Protein AF-A0A842VIG8-F1 (afdb_monomer_lite)

Radius of gyration: 17.58 Å; chains: 1; bounding box: 44×29×46 Å

Secondary structure (DSSP, 8-state):
----HHHHHHHHHHHHHHHHHHHHHHHHHHTHHHH--HHHHHHHHHHHHHTHHHHHHHHHHHHHHHHS----HHHHHIIIIITHHHHHHHHHHHHHHHTT--HHHHHHHHHHHHHHHHHHHHHHHHHHHH-GGGT-EESSSS-EE-

Sequence (146 aa):
MVLTLEENLQGIFSVIFSTITLIIALIIALKYLKFKKIELILVGIAFIGLAAPWIAVAVKFILIVTINSTLSEELFFIINLGIVPFTAFCWIMAMTNLMNVRKKIRFYLYFIWIVFALIFEIIFLFTIFTDTTLIGKFTGTLQVEF

pLDDT: mean 94.9, std 3.98, range [63.91, 98.19]

Foldseek 3Di:
DDDDPVLVVLLVVLLVVLVVLLVVLVVQLVCCVVPVDVLSPLSSLLSNLVSQLSVLLNVQSCCCVPPVDGDDLLRSCCSNPVCNLVSVLSVLVSVCVVVVPDPVVSVVVNVVSVVVSVVVNVVSVVCSVPPSVVVWDDPDSRDTGD

Structure (mmCIF, N/CA/C/O backbone):
data_AF-A0A842VIG8-F1
#
_entry.id   AF-A0A842VIG8-F1
#
loop_
_atom_site.group_PDB
_atom_site.id
_atom_site.type_symbol
_atom_site.label_atom_id
_atom_site.label_alt_id
_atom_site.label_comp_id
_atom_site.label_asym_id
_atom_site.label_entity_id
_atom_site.label_seq_id
_atom_site.pdbx_PDB_ins_code
_atom_site.Cartn_x
_atom_site.Cartn_y
_atom_site.Cartn_z
_atom_site.occupancy
_atom_site.B_iso_or_equiv
_atom_site.auth_seq_id
_atom_site.auth_comp_id
_atom_site.auth_asym_id
_atom_site.auth_atom_id
_atom_site.pdbx_PDB_model_num
ATOM 1 N N . MET A 1 1 ? 17.314 0.545 -21.516 1.00 63.91 1 MET A N 1
ATOM 2 C CA . MET A 1 1 ? 15.995 1.039 -21.975 1.00 63.91 1 MET A CA 1
ATOM 3 C C . MET A 1 1 ? 16.037 2.561 -21.916 1.00 63.91 1 MET A C 1
ATOM 5 O O . MET A 1 1 ? 16.618 3.069 -20.966 1.00 63.91 1 MET A O 1
ATOM 9 N N . VAL A 1 2 ? 15.553 3.288 -22.927 1.00 81.00 2 VAL A N 1
ATOM 10 C CA . VAL A 1 2 ? 15.599 4.764 -22.914 1.00 81.00 2 VAL A CA 1
ATOM 11 C C . VAL A 1 2 ? 14.239 5.275 -22.452 1.00 81.00 2 VAL A C 1
ATOM 13 O O . VAL A 1 2 ? 13.254 5.047 -23.143 1.00 81.00 2 VAL A O 1
ATOM 16 N N . LEU A 1 3 ? 14.197 5.914 -21.280 1.00 87.62 3 LEU A N 1
ATOM 17 C CA . LEU A 1 3 ? 12.982 6.516 -20.727 1.00 87.62 3 LEU A CA 1
ATOM 18 C C . LEU A 1 3 ? 12.696 7.860 -21.398 1.00 87.62 3 LEU A C 1
ATOM 20 O O . LEU A 1 3 ? 13.619 8.647 -21.641 1.00 87.62 3 LEU A O 1
ATOM 24 N N . THR A 1 4 ? 11.422 8.147 -21.653 1.00 93.25 4 THR A N 1
ATOM 25 C CA . THR A 1 4 ? 10.997 9.472 -22.120 1.00 93.25 4 THR A CA 1
ATOM 26 C C . THR A 1 4 ? 11.136 10.516 -21.004 1.00 93.25 4 THR A C 1
ATOM 28 O O . THR A 1 4 ? 11.314 10.192 -19.825 1.00 93.25 4 THR A O 1
ATOM 31 N N . LEU A 1 5 ? 11.069 11.806 -21.353 1.00 93.19 5 LEU A N 1
ATOM 32 C CA . LEU A 1 5 ? 11.065 12.880 -20.351 1.00 93.19 5 LEU A CA 1
ATOM 33 C C . LEU A 1 5 ? 9.886 12.733 -19.375 1.00 93.19 5 LEU A C 1
ATOM 35 O O . LEU A 1 5 ? 10.056 12.923 -18.172 1.00 93.19 5 LEU A O 1
ATOM 39 N N . GLU A 1 6 ? 8.717 12.359 -19.892 1.00 93.38 6 GLU A N 1
ATOM 40 C CA . GLU A 1 6 ? 7.497 12.152 -19.110 1.00 93.38 6 GLU A CA 1
ATOM 41 C C . GLU A 1 6 ? 7.660 10.997 -18.117 1.00 93.38 6 GLU A C 1
ATOM 43 O O . GLU A 1 6 ? 7.383 11.166 -16.931 1.00 93.38 6 GLU A O 1
ATOM 48 N N . GLU A 1 7 ? 8.204 9.862 -18.563 1.00 93.50 7 GLU A N 1
ATOM 49 C CA . GLU A 1 7 ? 8.464 8.704 -17.702 1.00 93.50 7 GLU A CA 1
ATOM 50 C C . GLU A 1 7 ? 9.512 9.015 -16.626 1.00 93.50 7 GLU A C 1
ATOM 52 O O . GLU A 1 7 ? 9.357 8.619 -15.471 1.00 93.50 7 GLU A O 1
ATOM 57 N N . ASN A 1 8 ? 10.560 9.771 -16.967 1.00 94.62 8 ASN A N 1
ATOM 58 C CA . ASN A 1 8 ? 11.552 10.209 -15.985 1.00 94.62 8 ASN A CA 1
ATOM 59 C C . ASN A 1 8 ? 10.922 11.091 -14.900 1.00 94.62 8 ASN A C 1
ATOM 61 O O . ASN A 1 8 ? 11.175 10.883 -13.713 1.00 94.62 8 ASN A O 1
ATOM 65 N N . LEU A 1 9 ? 10.075 12.050 -15.285 1.00 95.94 9 LEU A N 1
ATOM 66 C CA . LEU A 1 9 ? 9.371 12.902 -14.326 1.00 95.94 9 LEU A CA 1
ATOM 67 C C . LEU A 1 9 ? 8.399 12.082 -13.472 1.00 95.94 9 LEU A C 1
ATOM 69 O O . LEU A 1 9 ? 8.416 12.206 -12.247 1.00 95.94 9 LEU A O 1
ATOM 73 N N . GLN A 1 10 ? 7.604 11.205 -14.090 1.00 95.62 10 GLN A N 1
ATOM 74 C CA . GLN A 1 10 ? 6.676 10.318 -13.388 1.00 95.62 10 GLN A CA 1
ATOM 75 C C . GLN A 1 10 ? 7.409 9.447 -12.361 1.00 95.62 10 GLN A C 1
ATOM 77 O O . GLN A 1 10 ? 6.966 9.342 -11.215 1.00 95.62 10 GLN A O 1
ATOM 82 N N . GLY A 1 11 ? 8.541 8.856 -12.745 1.00 96.06 11 GLY A N 1
ATOM 83 C CA . GLY A 1 11 ? 9.378 8.046 -11.868 1.00 96.06 11 GLY A CA 1
ATOM 84 C C . GLY A 1 11 ? 9.913 8.837 -10.676 1.00 96.06 11 GLY A C 1
ATOM 85 O O . GLY A 1 11 ? 9.708 8.436 -9.530 1.00 96.06 11 GLY A O 1
ATOM 86 N N . ILE A 1 12 ? 10.524 10.000 -10.925 1.00 97.31 12 ILE A N 1
ATOM 87 C CA . ILE A 1 12 ? 11.078 10.870 -9.875 1.00 97.31 12 ILE A CA 1
ATOM 88 C C . ILE A 1 12 ? 9.986 11.321 -8.898 1.00 97.31 12 ILE A C 1
ATOM 90 O O . ILE A 1 12 ? 10.149 11.181 -7.683 1.00 97.31 12 ILE A O 1
ATOM 94 N N . PHE A 1 13 ? 8.854 11.824 -9.401 1.00 97.62 13 PHE A N 1
ATOM 95 C CA . PHE A 1 13 ? 7.750 12.255 -8.544 1.00 97.62 13 PHE A CA 1
ATOM 96 C C . PHE A 1 13 ? 7.143 11.094 -7.758 1.00 97.62 13 PHE A C 1
ATOM 98 O O . PHE A 1 13 ? 6.818 11.272 -6.585 1.00 97.62 13 PHE A O 1
ATOM 105 N N . SER A 1 14 ? 7.052 9.902 -8.355 1.00 97.38 14 SER A N 1
ATOM 106 C CA . SER A 1 14 ? 6.564 8.708 -7.659 1.00 97.38 14 SER A CA 1
ATOM 107 C C . SER A 1 14 ? 7.486 8.314 -6.509 1.00 97.38 14 SER A C 1
ATOM 109 O O . SER A 1 14 ? 6.990 8.051 -5.419 1.00 97.38 14 SER A O 1
ATOM 111 N N . VAL A 1 15 ? 8.810 8.353 -6.704 1.00 98.00 15 VAL A N 1
ATOM 112 C CA . VAL A 1 15 ? 9.796 8.074 -5.642 1.00 98.00 15 VAL A CA 1
ATOM 113 C C . VAL A 1 15 ? 9.707 9.097 -4.510 1.00 98.00 15 VAL A C 1
ATOM 115 O O . VAL A 1 15 ? 9.718 8.726 -3.333 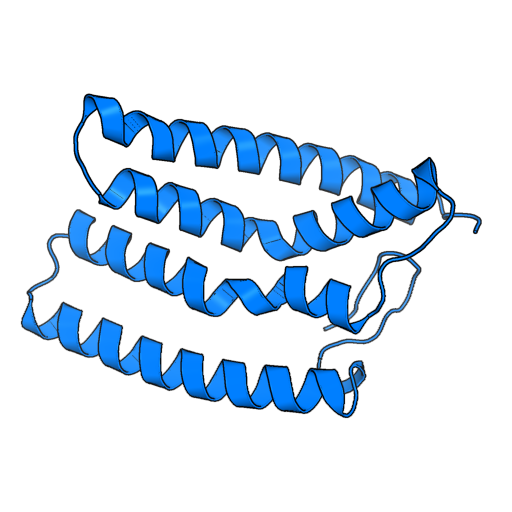1.00 98.00 15 VAL A O 1
ATOM 118 N N . ILE A 1 16 ? 9.605 10.388 -4.838 1.00 98.19 16 ILE A N 1
ATOM 119 C CA . ILE A 1 16 ? 9.472 11.456 -3.837 1.00 98.19 16 ILE A CA 1
ATOM 120 C C . ILE A 1 16 ? 8.182 11.261 -3.035 1.00 98.19 16 ILE A C 1
ATOM 122 O O . ILE A 1 16 ? 8.212 11.229 -1.803 1.00 98.19 16 ILE A O 1
ATOM 126 N N . PHE A 1 17 ? 7.056 11.080 -3.727 1.00 97.56 17 PHE A N 1
ATOM 127 C CA . PHE A 1 17 ? 5.753 10.887 -3.104 1.00 97.56 17 PHE A CA 1
ATOM 128 C C . PHE A 1 17 ? 5.709 9.627 -2.233 1.00 97.56 17 PHE A C 1
ATOM 130 O O . PHE A 1 17 ? 5.275 9.700 -1.081 1.00 97.56 17 PHE A O 1
ATOM 137 N N . SER A 1 18 ? 6.189 8.486 -2.737 1.00 97.00 18 SER A N 1
ATOM 138 C CA . SER A 1 18 ? 6.194 7.228 -1.988 1.00 97.00 18 SER A CA 1
ATOM 139 C C . SER A 1 18 ? 7.065 7.333 -0.739 1.00 97.00 18 SER A C 1
ATOM 141 O O . SER A 1 18 ? 6.661 6.887 0.332 1.00 97.00 18 SER A O 1
ATOM 143 N N . THR A 1 19 ? 8.224 7.990 -0.837 1.00 97.56 19 THR A N 1
ATOM 144 C CA . THR A 1 19 ? 9.143 8.188 0.293 1.00 97.56 19 THR A CA 1
ATOM 145 C C . THR A 1 19 ? 8.517 9.062 1.376 1.00 97.56 19 THR A C 1
ATOM 147 O O . THR A 1 19 ? 8.486 8.670 2.543 1.00 97.56 19 THR A O 1
ATOM 150 N N . ILE A 1 20 ? 7.964 10.221 1.003 1.00 97.94 20 ILE A N 1
ATOM 151 C CA . ILE A 1 20 ? 7.271 11.112 1.944 1.00 97.94 20 ILE A CA 1
ATOM 152 C C . ILE A 1 20 ? 6.101 10.376 2.600 1.00 97.94 20 ILE A C 1
ATOM 154 O O . ILE A 1 20 ? 5.932 10.441 3.818 1.00 97.94 20 ILE A O 1
ATOM 158 N N . THR A 1 21 ? 5.321 9.635 1.815 1.00 96.94 21 THR A N 1
ATOM 159 C CA . THR A 1 21 ? 4.150 8.920 2.324 1.00 96.94 21 THR A CA 1
ATOM 160 C C . THR A 1 21 ? 4.534 7.813 3.300 1.00 96.94 21 THR A C 1
ATOM 162 O O . THR A 1 21 ? 3.918 7.706 4.360 1.00 96.94 21 THR A O 1
ATOM 165 N N . LEU A 1 22 ? 5.596 7.051 3.018 1.00 96.81 22 LEU A N 1
ATOM 166 C CA . LEU A 1 22 ? 6.132 6.049 3.943 1.00 96.81 22 LEU A CA 1
ATOM 167 C C . LEU A 1 22 ? 6.622 6.689 5.248 1.00 96.81 22 LEU A C 1
ATOM 169 O O . LEU A 1 22 ? 6.309 6.187 6.326 1.00 96.81 22 LEU A O 1
ATOM 173 N N . ILE A 1 23 ? 7.329 7.822 5.175 1.00 98.12 23 ILE A N 1
ATOM 174 C CA . ILE A 1 23 ? 7.774 8.559 6.367 1.00 98.12 23 ILE A CA 1
ATOM 175 C C . ILE A 1 23 ? 6.567 9.006 7.201 1.00 98.12 23 ILE A C 1
ATOM 177 O O . ILE A 1 23 ? 6.536 8.774 8.409 1.00 98.12 23 ILE A O 1
ATOM 181 N N . ILE A 1 24 ? 5.547 9.601 6.576 1.00 98.12 24 ILE A N 1
ATOM 182 C CA . ILE A 1 24 ? 4.323 10.036 7.265 1.00 98.12 24 ILE A CA 1
ATOM 183 C C . ILE A 1 24 ? 3.605 8.840 7.901 1.00 98.12 24 ILE A C 1
ATOM 185 O O . ILE A 1 24 ? 3.252 8.897 9.080 1.00 98.12 24 ILE A O 1
ATOM 189 N N . ALA A 1 25 ? 3.425 7.750 7.156 1.00 97.31 25 ALA A N 1
ATOM 190 C CA . ALA A 1 25 ? 2.785 6.532 7.639 1.00 97.31 25 ALA A CA 1
ATOM 191 C C . ALA A 1 25 ? 3.506 5.954 8.866 1.00 97.31 25 ALA A C 1
ATOM 193 O O . ALA A 1 25 ? 2.866 5.634 9.872 1.00 97.31 25 ALA A O 1
ATOM 194 N N . LEU A 1 26 ? 4.842 5.895 8.821 1.00 97.56 26 LEU A N 1
ATOM 195 C CA . LEU A 1 26 ? 5.675 5.458 9.939 1.00 97.56 26 LEU A CA 1
ATOM 196 C C . LEU A 1 26 ? 5.562 6.406 11.135 1.00 97.56 26 LEU A C 1
ATOM 198 O O . LEU A 1 26 ? 5.394 5.939 12.258 1.00 97.56 26 LEU A O 1
ATOM 202 N N . ILE A 1 27 ? 5.589 7.725 10.926 1.00 98.19 27 ILE A N 1
ATOM 203 C CA . ILE A 1 27 ? 5.402 8.709 12.005 1.00 98.19 27 ILE A CA 1
ATOM 204 C C . ILE A 1 27 ? 4.045 8.506 12.690 1.00 98.19 27 ILE A C 1
ATOM 206 O O . ILE A 1 27 ? 3.969 8.534 13.921 1.00 98.19 27 ILE A O 1
ATOM 210 N N . ILE A 1 28 ? 2.972 8.293 11.923 1.00 96.88 28 ILE A N 1
ATOM 211 C CA . ILE A 1 28 ? 1.637 8.029 12.474 1.00 96.88 28 ILE A CA 1
ATOM 212 C C . ILE A 1 28 ? 1.652 6.723 13.276 1.00 96.88 28 ILE A C 1
ATOM 214 O O . ILE A 1 28 ? 1.233 6.729 14.434 1.00 96.88 28 ILE A O 1
ATOM 218 N N . ALA A 1 29 ? 2.195 5.639 12.718 1.00 97.00 29 ALA A N 1
ATOM 219 C CA . ALA A 1 29 ? 2.275 4.351 13.401 1.00 97.00 29 ALA A CA 1
ATOM 220 C C . ALA A 1 29 ? 3.100 4.433 14.699 1.00 97.00 29 ALA A C 1
ATOM 222 O O . ALA A 1 29 ? 2.664 3.944 15.739 1.00 97.00 29 ALA A O 1
ATOM 223 N N . LEU A 1 30 ? 4.243 5.127 14.693 1.00 97.25 30 LEU A N 1
ATOM 224 C CA . LEU A 1 30 ? 5.119 5.292 15.860 1.00 97.25 30 LEU A CA 1
ATOM 225 C C . LEU A 1 30 ? 4.465 6.084 16.998 1.00 97.25 30 LEU A C 1
ATOM 227 O O . LEU A 1 30 ? 4.780 5.850 18.169 1.00 97.25 30 LEU A O 1
ATOM 231 N N . LYS A 1 31 ? 3.492 6.961 16.708 1.00 96.81 31 LYS A N 1
ATOM 232 C CA . LYS A 1 31 ? 2.703 7.636 17.756 1.00 96.81 31 LYS A CA 1
ATOM 233 C C . LYS A 1 31 ? 1.930 6.644 18.638 1.00 96.81 31 LYS A C 1
ATOM 235 O O . LYS A 1 31 ? 1.602 6.994 19.774 1.00 96.81 31 LYS A O 1
ATOM 240 N N . TYR A 1 32 ? 1.707 5.403 18.195 1.00 96.00 32 TYR A N 1
ATOM 241 C CA . TYR A 1 32 ? 1.186 4.330 19.047 1.00 96.00 32 TYR A CA 1
ATOM 242 C C . TYR A 1 32 ? 2.018 4.120 20.312 1.00 96.00 32 TYR A C 1
ATOM 244 O O . TYR A 1 32 ? 1.453 3.906 21.381 1.00 96.00 32 TYR A O 1
ATOM 252 N N . LEU A 1 33 ? 3.347 4.233 20.236 1.00 94.62 33 LEU A N 1
ATOM 253 C CA . LEU A 1 33 ? 4.212 4.016 21.397 1.00 94.62 33 LEU A CA 1
ATOM 254 C C . LEU A 1 33 ? 3.900 5.000 22.532 1.00 94.62 33 LEU A C 1
ATOM 256 O O . LEU A 1 33 ? 3.962 4.614 23.699 1.00 94.62 33 LEU A O 1
ATOM 260 N N . LYS A 1 34 ? 3.491 6.225 22.176 1.00 96.25 34 LYS A N 1
ATOM 261 C CA . LYS A 1 34 ? 3.107 7.290 23.107 1.00 96.25 34 LYS A CA 1
ATOM 262 C C . LYS A 1 34 ? 1.649 7.195 23.559 1.00 96.25 34 LYS A C 1
ATOM 264 O O . LYS A 1 34 ? 1.378 7.309 24.746 1.00 96.25 34 LYS A O 1
ATOM 269 N N . PHE A 1 35 ? 0.709 7.021 22.628 1.00 96.06 35 PHE A N 1
ATOM 270 C CA . PHE A 1 35 ? -0.729 7.120 22.927 1.00 96.06 35 PHE A CA 1
ATOM 271 C C . PHE A 1 35 ? -1.419 5.775 23.175 1.00 96.06 35 PHE A C 1
ATOM 273 O O . PHE A 1 35 ? -2.559 5.767 23.628 1.00 96.06 35 PHE A O 1
ATOM 280 N N . LYS A 1 36 ? -0.765 4.652 22.849 1.00 95.00 36 LYS A N 1
ATOM 281 C CA . LYS A 1 36 ? -1.288 3.276 22.964 1.00 95.00 36 LYS A CA 1
ATOM 282 C C . LYS A 1 36 ? -2.642 3.054 22.268 1.00 95.00 36 LYS A C 1
ATOM 284 O O . LYS A 1 36 ? -3.405 2.172 22.644 1.00 95.00 36 LYS A O 1
ATOM 289 N N . LYS A 1 37 ? -2.928 3.846 21.229 1.00 95.81 37 LYS A N 1
ATOM 290 C CA . LYS A 1 37 ? -4.140 3.768 20.400 1.00 95.81 37 LYS A CA 1
ATOM 291 C C . LYS A 1 37 ? -3.871 2.974 19.131 1.00 95.81 37 LYS A C 1
ATOM 293 O O . LYS A 1 37 ? -3.138 3.457 18.265 1.00 95.81 37 LYS A O 1
ATOM 298 N N . ILE A 1 38 ? -4.436 1.771 19.027 1.00 96.06 38 ILE A N 1
ATOM 299 C CA . ILE A 1 38 ? -4.223 0.856 17.892 1.00 96.06 38 ILE A CA 1
ATOM 300 C C . ILE A 1 38 ? -4.618 1.489 16.550 1.00 96.06 38 ILE A C 1
ATOM 302 O O . ILE A 1 38 ? -4.021 1.186 15.521 1.00 96.06 38 ILE A O 1
ATOM 306 N N . GLU A 1 39 ? -5.553 2.441 16.574 1.00 97.31 39 GLU A N 1
ATOM 307 C CA . GLU A 1 39 ? -5.998 3.215 15.415 1.00 97.31 39 GLU A CA 1
ATOM 308 C C . GLU A 1 39 ? -4.829 3.908 14.712 1.00 97.31 39 GLU A C 1
ATOM 310 O O . GLU A 1 39 ? -4.840 4.024 13.496 1.00 97.31 39 GLU A O 1
ATOM 315 N N . LEU A 1 40 ? -3.792 4.321 15.445 1.00 97.31 40 LEU A N 1
ATOM 316 C CA . LEU A 1 40 ? -2.615 4.969 14.863 1.00 97.31 40 LEU A CA 1
ATOM 317 C C . LEU A 1 40 ? -1.796 4.004 13.995 1.00 97.31 40 LEU A C 1
ATOM 319 O O . LEU A 1 40 ? -1.345 4.383 12.919 1.00 97.31 40 LEU A O 1
ATOM 323 N N . ILE A 1 41 ? -1.649 2.745 14.415 1.00 97.56 41 ILE A N 1
ATOM 324 C CA . ILE A 1 41 ? -0.994 1.719 13.588 1.00 97.56 41 ILE A CA 1
ATOM 325 C C . ILE A 1 41 ? -1.852 1.434 12.355 1.00 97.56 41 ILE A C 1
ATOM 327 O O . ILE A 1 41 ? -1.336 1.412 11.242 1.00 97.56 41 ILE A O 1
ATOM 331 N N . LEU A 1 42 ? -3.162 1.264 12.550 1.00 97.88 42 LEU A N 1
ATOM 332 C CA . LEU A 1 42 ? -4.099 0.958 11.471 1.00 97.88 42 LEU A CA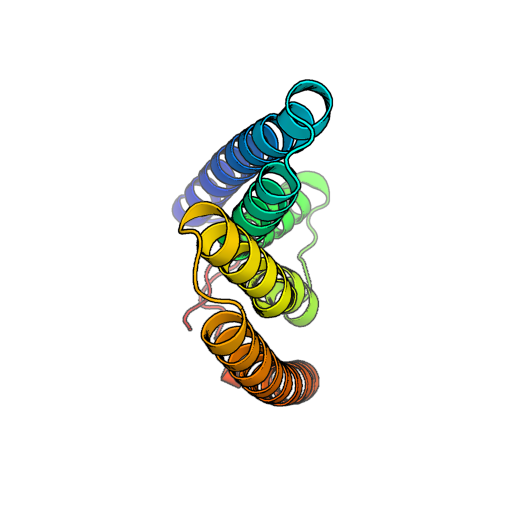 1
ATOM 333 C C . LEU A 1 42 ? -4.142 2.066 10.408 1.00 97.88 42 LEU A C 1
ATOM 335 O O . LEU A 1 42 ? -4.102 1.761 9.219 1.00 97.88 42 LEU A O 1
ATOM 339 N N . VAL A 1 43 ? -4.159 3.339 10.821 1.00 97.81 43 VAL A N 1
ATOM 340 C CA . VAL A 1 43 ? -4.072 4.488 9.905 1.00 97.81 43 VAL A CA 1
ATOM 341 C C . VAL A 1 43 ? -2.731 4.500 9.182 1.00 97.81 43 VAL A C 1
ATOM 343 O O . VAL A 1 43 ? -2.719 4.696 7.974 1.00 97.81 43 VAL A O 1
ATOM 346 N N . GLY A 1 44 ? -1.617 4.260 9.883 1.00 97.25 44 GLY A N 1
ATOM 347 C CA . GLY A 1 44 ? -0.296 4.182 9.258 1.00 97.25 44 GLY A CA 1
ATOM 348 C C . GLY A 1 44 ? -0.241 3.121 8.155 1.00 97.25 44 GLY A C 1
ATOM 349 O O . GLY A 1 44 ? 0.117 3.437 7.027 1.00 97.25 44 GLY A O 1
ATOM 350 N N . ILE A 1 45 ? -0.677 1.890 8.446 1.00 97.38 45 ILE A N 1
ATOM 351 C CA . ILE A 1 45 ? -0.725 0.786 7.469 1.00 97.38 45 ILE A CA 1
ATOM 352 C C . ILE A 1 45 ? -1.630 1.138 6.283 1.00 97.38 45 ILE A C 1
ATOM 354 O O . ILE A 1 45 ? -1.230 0.976 5.132 1.00 97.38 45 ILE A O 1
ATOM 358 N N . ALA A 1 46 ? -2.827 1.663 6.548 1.00 97.25 46 ALA A N 1
ATOM 359 C CA . ALA A 1 46 ? -3.744 2.086 5.498 1.00 97.25 46 ALA A CA 1
ATOM 360 C C . ALA A 1 46 ? -3.136 3.162 4.583 1.00 97.25 46 ALA A C 1
ATOM 362 O O . ALA A 1 46 ? -3.317 3.116 3.370 1.00 97.25 46 ALA A O 1
ATOM 363 N N . PHE A 1 47 ? -2.369 4.096 5.150 1.00 95.81 47 PHE A N 1
ATOM 364 C CA . PHE A 1 47 ? -1.708 5.160 4.397 1.00 95.81 47 PHE A CA 1
ATOM 365 C C . PHE A 1 47 ? -0.618 4.627 3.454 1.00 95.81 47 PHE A C 1
ATOM 367 O O . PHE A 1 47 ? -0.447 5.160 2.362 1.00 95.81 47 PHE A O 1
ATOM 374 N N . ILE A 1 48 ? 0.070 3.540 3.829 1.00 95.81 48 ILE A N 1
ATOM 375 C CA . ILE A 1 48 ? 0.999 2.831 2.930 1.00 95.81 48 ILE A CA 1
ATOM 376 C C . ILE A 1 48 ? 0.233 2.227 1.751 1.00 95.81 48 ILE A C 1
ATOM 378 O O . ILE A 1 48 ? 0.646 2.385 0.607 1.00 95.81 48 ILE A O 1
ATOM 382 N N . GLY A 1 49 ? -0.901 1.576 2.021 1.00 95.12 49 GLY A N 1
ATOM 383 C CA . GLY A 1 49 ? -1.749 0.994 0.980 1.00 95.12 49 GLY A CA 1
ATOM 384 C C . GLY A 1 49 ? -2.310 2.011 -0.003 1.00 95.12 49 GLY A C 1
ATOM 385 O O . GLY A 1 49 ? -2.326 1.760 -1.200 1.00 95.12 49 GLY A O 1
ATOM 386 N N . LEU A 1 50 ? -2.695 3.196 0.476 1.00 93.56 50 LEU A N 1
ATOM 387 C CA . LEU A 1 50 ? -3.127 4.293 -0.395 1.00 93.56 50 LEU A CA 1
ATOM 388 C C . LEU A 1 50 ? -2.020 4.755 -1.351 1.00 93.56 50 LEU A C 1
ATOM 390 O O . LEU A 1 50 ? -2.322 5.229 -2.440 1.00 93.56 50 LEU A O 1
ATOM 394 N N . ALA A 1 51 ? -0.751 4.601 -0.971 1.00 96.06 51 ALA A N 1
ATOM 395 C CA . ALA A 1 51 ? 0.388 4.936 -1.817 1.00 96.06 51 ALA A CA 1
ATOM 396 C C . ALA A 1 51 ? 0.830 3.796 -2.749 1.00 96.06 51 ALA A C 1
ATOM 398 O O . ALA A 1 51 ? 1.746 4.005 -3.545 1.00 96.06 51 ALA A O 1
ATOM 399 N N . ALA A 1 52 ? 0.204 2.617 -2.676 1.00 95.25 52 ALA A N 1
ATOM 400 C CA . ALA A 1 52 ? 0.598 1.422 -3.421 1.00 95.25 52 ALA A CA 1
ATOM 401 C C . ALA A 1 52 ? 0.793 1.647 -4.939 1.00 95.25 52 ALA A C 1
ATOM 403 O O . ALA A 1 52 ? 1.831 1.215 -5.452 1.00 95.25 52 ALA A O 1
ATOM 404 N N . PRO A 1 53 ? -0.073 2.401 -5.656 1.00 94.31 53 PRO A N 1
ATOM 405 C CA . PRO A 1 53 ? 0.134 2.667 -7.082 1.00 94.31 53 PRO A CA 1
ATOM 406 C C . PRO A 1 53 ? 1.446 3.407 -7.376 1.00 94.31 53 PRO A C 1
ATOM 408 O O . PRO A 1 53 ? 2.196 3.037 -8.279 1.00 94.31 53 PRO A O 1
ATOM 411 N N . TRP A 1 54 ? 1.774 4.420 -6.570 1.00 96.00 54 TRP A N 1
ATOM 412 C CA . TRP A 1 54 ? 3.021 5.175 -6.708 1.00 96.00 54 TRP A CA 1
ATOM 413 C C . TRP A 1 54 ? 4.233 4.386 -6.225 1.00 96.00 54 TRP A C 1
ATOM 415 O O . TRP A 1 54 ? 5.311 4.539 -6.789 1.00 96.00 54 TRP A O 1
ATOM 425 N N . ILE A 1 55 ? 4.071 3.521 -5.220 1.00 96.50 55 ILE A N 1
ATOM 426 C CA . ILE A 1 55 ? 5.130 2.606 -4.782 1.00 96.50 55 ILE A CA 1
ATOM 427 C C . ILE A 1 55 ? 5.492 1.644 -5.921 1.00 96.50 55 ILE A C 1
ATOM 429 O O . ILE A 1 55 ? 6.676 1.471 -6.199 1.00 96.50 55 ILE A O 1
ATOM 433 N N . ALA A 1 56 ? 4.511 1.073 -6.629 1.00 96.19 56 ALA A N 1
ATOM 434 C CA . ALA A 1 56 ? 4.765 0.184 -7.764 1.00 96.19 56 ALA A CA 1
ATOM 435 C C . ALA A 1 56 ? 5.557 0.888 -8.882 1.00 96.19 56 ALA A C 1
ATOM 437 O O . ALA A 1 56 ? 6.561 0.359 -9.368 1.00 96.19 56 ALA A O 1
ATOM 438 N N . VAL A 1 57 ? 5.159 2.115 -9.239 1.00 96.38 57 VAL A N 1
ATOM 439 C CA . VAL A 1 57 ? 5.866 2.941 -10.235 1.00 96.38 57 VAL A CA 1
ATOM 440 C C . VAL A 1 57 ? 7.271 3.316 -9.758 1.00 96.38 57 VAL A C 1
ATOM 442 O O . VAL A 1 57 ? 8.227 3.186 -10.520 1.00 96.38 57 VAL A O 1
ATOM 445 N N . ALA A 1 58 ? 7.422 3.728 -8.497 1.00 96.88 58 ALA A N 1
ATOM 446 C CA . ALA A 1 58 ? 8.710 4.079 -7.905 1.00 96.88 58 ALA A CA 1
ATOM 447 C C . ALA A 1 58 ? 9.686 2.894 -7.918 1.00 96.88 58 ALA A C 1
ATOM 449 O O . ALA A 1 58 ? 10.832 3.048 -8.336 1.00 96.88 58 ALA A O 1
ATOM 450 N N . VAL A 1 59 ? 9.231 1.701 -7.520 1.00 96.50 59 VAL A N 1
ATOM 451 C CA . VAL A 1 59 ? 10.043 0.475 -7.546 1.00 96.50 59 VAL A CA 1
ATOM 452 C C . VAL A 1 59 ? 10.465 0.143 -8.976 1.00 96.50 59 VAL A C 1
ATOM 454 O O . VAL A 1 59 ? 11.650 -0.080 -9.220 1.00 96.50 59 VAL A O 1
ATOM 457 N N . LYS A 1 60 ? 9.529 0.169 -9.935 1.00 95.50 60 LYS A N 1
ATOM 458 C CA . LYS A 1 60 ? 9.832 -0.098 -11.349 1.00 95.50 60 LYS A CA 1
ATOM 459 C C . LYS A 1 60 ? 10.866 0.894 -11.896 1.00 95.50 60 LYS A C 1
ATOM 461 O O . LYS A 1 60 ? 11.846 0.474 -12.505 1.00 95.50 60 LYS A O 1
ATOM 466 N N . PHE A 1 61 ? 10.705 2.187 -11.614 1.00 96.44 61 PHE A N 1
ATOM 467 C CA . PHE A 1 61 ? 11.649 3.233 -12.014 1.00 96.44 61 PHE A CA 1
ATOM 468 C C . PHE A 1 61 ? 13.044 3.041 -11.401 1.00 96.44 61 PHE A C 1
ATOM 470 O O . PHE A 1 61 ? 14.042 3.101 -12.118 1.00 96.44 61 PHE A O 1
ATOM 477 N N . ILE A 1 62 ? 13.128 2.754 -10.096 1.00 96.25 62 ILE A N 1
ATOM 478 C CA . ILE A 1 62 ? 14.405 2.517 -9.407 1.00 96.25 62 ILE A CA 1
ATOM 479 C C . ILE A 1 62 ? 15.148 1.338 -10.040 1.00 96.25 62 ILE A C 1
ATOM 481 O O . ILE A 1 62 ? 16.345 1.451 -10.297 1.00 96.25 62 ILE A O 1
ATOM 485 N N . LEU A 1 63 ? 14.465 0.228 -10.336 1.00 95.81 63 LEU A N 1
ATOM 486 C CA . LEU A 1 63 ? 15.087 -0.933 -10.985 1.00 95.81 63 LEU A CA 1
ATOM 487 C C . LEU A 1 63 ? 15.638 -0.588 -12.376 1.00 95.81 63 LEU A C 1
ATOM 489 O O . LEU A 1 63 ? 16.759 -0.983 -12.710 1.00 95.81 63 LEU A O 1
ATOM 493 N N . ILE A 1 64 ? 14.896 0.199 -13.158 1.00 94.81 64 ILE A N 1
ATOM 494 C CA . ILE A 1 64 ? 15.324 0.610 -14.501 1.00 94.81 64 ILE A CA 1
ATOM 495 C C . ILE A 1 64 ? 16.584 1.473 -14.419 1.00 94.81 64 ILE A C 1
ATOM 497 O O . ILE A 1 64 ? 17.539 1.237 -15.154 1.00 94.81 64 ILE A O 1
ATOM 501 N N . VAL A 1 65 ? 16.620 2.445 -13.507 1.00 95.12 65 VAL A N 1
ATOM 502 C CA . VAL A 1 65 ? 17.745 3.387 -13.401 1.00 95.12 65 VAL A CA 1
ATOM 503 C C . VAL A 1 65 ? 18.984 2.751 -12.763 1.00 95.12 65 VAL A C 1
ATOM 505 O O . VAL A 1 65 ? 20.103 3.100 -13.130 1.00 95.12 65 VAL A O 1
ATOM 508 N N . THR A 1 66 ? 18.817 1.821 -11.819 1.00 95.56 66 THR A N 1
ATOM 509 C CA . THR A 1 66 ? 19.947 1.264 -11.049 1.00 95.56 66 THR A CA 1
ATOM 510 C C . THR A 1 66 ? 20.575 0.034 -11.687 1.00 95.56 66 THR A C 1
ATOM 512 O O . THR A 1 66 ? 21.796 -0.106 -11.661 1.00 95.56 66 THR A O 1
ATOM 515 N N . ILE A 1 67 ? 19.761 -0.860 -12.251 1.00 95.19 67 ILE A N 1
ATOM 516 C CA . ILE A 1 67 ? 20.222 -2.155 -12.768 1.00 95.19 67 ILE A CA 1
ATOM 517 C C . ILE A 1 67 ? 19.733 -2.440 -14.193 1.00 95.19 67 ILE A C 1
ATOM 519 O O . ILE A 1 67 ? 19.926 -3.548 -14.687 1.00 95.19 67 ILE A O 1
ATOM 523 N N . ASN A 1 68 ? 19.115 -1.456 -14.865 1.00 91.81 68 ASN A N 1
ATOM 524 C CA . ASN A 1 68 ? 18.579 -1.579 -16.228 1.00 91.81 68 ASN A CA 1
ATOM 525 C C . ASN A 1 68 ? 17.657 -2.804 -16.392 1.00 91.81 68 ASN A C 1
ATOM 527 O O . ASN A 1 68 ? 17.643 -3.457 -17.436 1.00 91.81 68 ASN A O 1
ATOM 531 N N . SER A 1 69 ? 16.894 -3.104 -15.337 1.00 92.00 69 SER A N 1
ATOM 532 C CA . SER A 1 69 ? 15.904 -4.180 -15.281 1.00 92.00 69 SER A CA 1
ATOM 533 C C . SER A 1 69 ? 14.516 -3.600 -15.025 1.00 92.00 69 SER A C 1
ATOM 535 O O . SER A 1 69 ? 14.385 -2.493 -14.511 1.00 92.00 69 SER A O 1
ATOM 537 N N . THR A 1 70 ? 13.472 -4.349 -15.368 1.00 90.31 70 THR A N 1
ATOM 538 C CA . THR A 1 70 ? 12.083 -3.965 -15.108 1.00 90.31 70 THR A CA 1
ATOM 539 C C . THR A 1 70 ? 11.425 -4.959 -14.166 1.00 90.31 70 THR A C 1
ATOM 541 O O . THR A 1 70 ? 11.787 -6.133 -14.110 1.00 90.31 70 THR A O 1
ATOM 544 N N . LEU A 1 71 ? 10.422 -4.477 -13.440 1.00 91.75 71 LEU A N 1
ATOM 545 C CA . LEU A 1 71 ? 9.510 -5.339 -12.710 1.00 91.75 71 LEU A CA 1
ATOM 546 C C . LEU A 1 71 ? 8.630 -6.104 -13.711 1.00 91.75 71 LEU A C 1
ATOM 548 O O . LEU A 1 71 ? 8.219 -5.515 -14.718 1.00 91.75 71 LEU A O 1
ATOM 552 N N . SER A 1 72 ? 8.360 -7.384 -13.440 1.00 93.25 72 SER A N 1
ATOM 553 C CA . SER A 1 72 ? 7.368 -8.143 -14.208 1.00 93.25 72 SER A CA 1
ATOM 554 C C . SER A 1 72 ? 5.978 -7.530 -14.009 1.00 93.25 72 SER A C 1
ATOM 556 O O . SER A 1 72 ? 5.733 -6.849 -13.006 1.00 93.25 72 SER A O 1
ATOM 558 N N . GLU A 1 73 ? 5.076 -7.725 -14.968 1.00 92.94 73 GLU A N 1
ATOM 559 C CA . GLU A 1 73 ? 3.732 -7.140 -14.900 1.00 92.94 73 GLU A CA 1
ATOM 560 C C . GLU A 1 73 ? 2.961 -7.649 -13.679 1.00 92.94 73 GLU A C 1
ATOM 562 O O . GLU A 1 73 ? 2.328 -6.870 -12.969 1.00 92.94 73 GLU A O 1
ATOM 567 N N . GLU A 1 74 ? 3.099 -8.934 -13.367 1.00 94.00 74 GLU A N 1
ATOM 568 C CA . GLU A 1 74 ? 2.463 -9.579 -12.223 1.00 94.00 74 GLU A CA 1
ATOM 569 C C . GLU A 1 74 ? 2.955 -8.954 -10.915 1.00 94.00 74 GLU A C 1
ATOM 571 O O . GLU A 1 74 ? 2.163 -8.528 -10.078 1.00 94.00 74 GLU A O 1
ATOM 576 N N . LEU A 1 75 ? 4.273 -8.813 -10.742 1.00 94.44 75 LEU A N 1
ATOM 577 C CA . LEU A 1 75 ? 4.828 -8.174 -9.549 1.00 94.44 75 LEU A CA 1
ATOM 578 C C . LEU A 1 75 ? 4.414 -6.704 -9.448 1.00 94.44 75 LEU A C 1
ATOM 580 O O . LEU A 1 75 ? 4.151 -6.218 -8.347 1.00 94.44 75 LEU A O 1
ATOM 584 N N . PHE A 1 76 ? 4.317 -5.999 -10.576 1.00 95.69 76 PHE A N 1
ATOM 585 C CA . PHE A 1 76 ? 3.822 -4.628 -10.594 1.00 95.69 76 PHE A CA 1
ATOM 586 C C . PHE A 1 76 ? 2.380 -4.549 -10.089 1.00 95.69 76 PHE A C 1
ATOM 588 O O . PHE A 1 76 ? 2.104 -3.767 -9.178 1.00 95.69 76 PHE A O 1
ATOM 595 N N . PHE A 1 77 ? 1.475 -5.376 -10.617 1.00 95.69 77 PHE A N 1
ATOM 596 C CA . PHE A 1 77 ? 0.075 -5.382 -10.197 1.00 95.69 77 PHE A CA 1
ATOM 597 C C . PHE A 1 77 ? -0.105 -5.864 -8.752 1.00 95.69 77 PHE A C 1
ATOM 599 O O . PHE A 1 77 ? -0.934 -5.303 -8.038 1.00 95.69 77 PHE A O 1
ATOM 606 N N . ILE A 1 78 ? 0.699 -6.820 -8.271 1.00 95.69 78 ILE A N 1
ATOM 607 C CA . ILE A 1 78 ? 0.686 -7.253 -6.861 1.00 95.69 78 ILE A CA 1
ATOM 608 C C . ILE A 1 78 ? 1.036 -6.093 -5.929 1.00 95.69 78 ILE A C 1
ATOM 610 O O . ILE A 1 78 ? 0.337 -5.872 -4.941 1.00 95.69 78 ILE A O 1
ATOM 614 N N . ILE A 1 79 ? 2.089 -5.329 -6.238 1.00 95.31 79 ILE A N 1
ATOM 615 C CA . ILE A 1 79 ? 2.466 -4.165 -5.424 1.00 95.31 79 ILE A CA 1
ATOM 616 C C . ILE A 1 79 ? 1.392 -3.078 -5.515 1.00 95.31 79 ILE A C 1
ATOM 618 O O . ILE A 1 79 ? 1.084 -2.456 -4.505 1.00 95.31 79 ILE A O 1
ATOM 622 N N . ASN A 1 80 ? 0.825 -2.859 -6.704 1.00 94.19 80 ASN A N 1
ATOM 623 C CA . ASN A 1 80 ? -0.133 -1.789 -6.974 1.00 94.19 80 ASN A CA 1
ATOM 624 C C . ASN A 1 80 ? -1.502 -2.033 -6.310 1.00 94.19 80 ASN A C 1
ATOM 626 O O . ASN A 1 80 ? -2.042 -1.142 -5.659 1.00 94.19 80 ASN A O 1
ATOM 630 N N . LEU A 1 81 ? -2.042 -3.249 -6.442 1.00 94.69 81 LEU A N 1
ATOM 631 C CA . LEU A 1 81 ? -3.420 -3.586 -6.071 1.00 94.69 81 LEU A CA 1
ATOM 632 C C . LEU A 1 81 ? -3.523 -4.683 -5.009 1.00 94.69 81 LEU A C 1
ATOM 634 O O . LEU A 1 81 ? -4.453 -4.655 -4.205 1.00 94.69 81 LEU A O 1
ATOM 638 N N . GLY A 1 82 ? -2.573 -5.618 -4.948 1.00 93.75 82 GLY A N 1
ATOM 639 C CA . GLY A 1 82 ? -2.673 -6.796 -4.076 1.00 93.75 82 GLY A CA 1
ATOM 640 C C . GLY A 1 82 ? -2.722 -6.472 -2.579 1.00 93.75 82 GLY A C 1
ATOM 641 O O . GLY A 1 82 ? -3.309 -7.206 -1.797 1.00 93.75 82 GLY A O 1
ATOM 642 N N . ILE A 1 83 ? -2.156 -5.342 -2.142 1.00 92.75 83 ILE A N 1
ATOM 643 C CA . ILE A 1 83 ? -2.204 -4.927 -0.727 1.00 92.75 83 ILE A CA 1
ATOM 644 C C . ILE A 1 83 ? -3.439 -4.072 -0.378 1.00 92.75 83 ILE A C 1
ATOM 646 O O . ILE A 1 83 ? -3.709 -3.793 0.799 1.00 92.75 83 ILE A O 1
ATOM 650 N N . VAL A 1 84 ? -4.202 -3.632 -1.383 1.00 94.00 84 VAL A N 1
ATOM 651 C CA . VAL A 1 84 ? -5.324 -2.696 -1.219 1.00 94.00 84 VAL A CA 1
ATOM 652 C C . VAL A 1 84 ? -6.445 -3.273 -0.343 1.00 94.00 84 VAL A C 1
ATOM 654 O O . VAL A 1 84 ? -6.868 -2.571 0.580 1.00 94.00 84 VAL A O 1
ATOM 657 N N . PRO A 1 85 ? -6.904 -4.532 -0.512 1.00 95.81 85 PRO A N 1
ATOM 658 C CA . PRO A 1 85 ? -7.990 -5.071 0.311 1.00 95.81 85 PRO A CA 1
ATOM 659 C C . PRO A 1 85 ? -7.656 -5.089 1.806 1.00 95.81 85 PRO A C 1
ATOM 661 O O . PRO A 1 85 ? -8.476 -4.724 2.655 1.00 95.81 85 PRO A O 1
ATOM 664 N N . PHE A 1 86 ? -6.420 -5.468 2.130 1.00 96.50 86 PHE A N 1
ATOM 665 C CA . PHE A 1 86 ? -5.919 -5.504 3.499 1.00 96.50 86 PHE A CA 1
ATOM 666 C C . PHE A 1 86 ? -5.793 -4.099 4.106 1.00 96.50 86 PHE A C 1
ATOM 668 O O . PHE A 1 86 ? -6.272 -3.835 5.209 1.00 96.50 86 PHE A O 1
ATOM 675 N N . THR A 1 87 ? -5.186 -3.165 3.380 1.00 96.88 87 THR A N 1
ATOM 676 C CA . THR A 1 87 ? -4.952 -1.798 3.875 1.00 96.88 87 THR A CA 1
ATOM 677 C C . THR A 1 87 ? -6.237 -0.983 3.997 1.00 96.88 87 THR A C 1
ATOM 679 O O . THR A 1 87 ? -6.411 -0.253 4.977 1.00 96.88 87 THR A O 1
ATOM 682 N N . ALA A 1 88 ? -7.191 -1.163 3.085 1.00 96.69 88 ALA A N 1
ATOM 683 C CA . ALA A 1 88 ? -8.523 -0.589 3.224 1.00 96.69 88 ALA A CA 1
ATOM 684 C C . ALA A 1 88 ? -9.304 -1.220 4.394 1.00 96.69 88 ALA A C 1
ATOM 686 O O . ALA A 1 88 ? -10.021 -0.500 5.093 1.00 96.69 88 ALA A O 1
ATOM 687 N N . PHE A 1 89 ? -9.096 -2.505 4.718 1.00 97.69 89 PHE A N 1
ATOM 688 C CA . PHE A 1 89 ? -9.644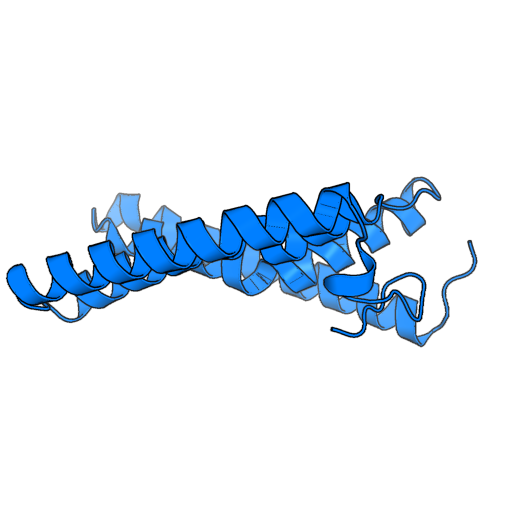 -3.076 5.954 1.00 97.69 89 PHE A CA 1
ATOM 689 C C . PHE A 1 89 ? -9.091 -2.371 7.199 1.00 97.69 89 PHE A C 1
ATOM 691 O O . PHE A 1 89 ? -9.859 -1.988 8.086 1.00 97.69 89 PHE A O 1
ATOM 698 N N . CYS A 1 90 ? -7.774 -2.128 7.248 1.00 97.94 90 CYS A N 1
ATOM 699 C CA . CYS A 1 90 ? -7.156 -1.354 8.326 1.00 97.94 90 CYS A CA 1
ATOM 700 C C . CYS A 1 90 ? -7.773 0.047 8.444 1.00 97.94 90 CYS A C 1
ATOM 702 O O . CYS A 1 90 ? -8.057 0.495 9.558 1.00 97.94 90 CYS A O 1
ATOM 704 N N . TRP A 1 91 ? -8.049 0.714 7.319 1.00 97.88 91 TRP A N 1
ATOM 705 C CA . TRP A 1 91 ? -8.725 2.012 7.310 1.00 97.88 91 TRP A CA 1
ATOM 706 C C . TRP A 1 91 ? -10.135 1.935 7.904 1.00 97.88 91 TRP A C 1
ATOM 708 O O . TRP A 1 91 ? -10.477 2.718 8.790 1.00 97.88 91 TRP A O 1
ATOM 718 N N . ILE A 1 92 ? -10.944 0.960 7.479 1.00 97.31 92 ILE A N 1
ATOM 719 C CA . ILE A 1 92 ? -12.306 0.754 7.995 1.00 97.31 92 ILE A CA 1
ATOM 720 C C . ILE A 1 92 ? -12.271 0.495 9.506 1.00 97.31 92 ILE A C 1
ATOM 722 O O . ILE A 1 92 ? -13.053 1.082 10.262 1.00 97.31 92 ILE A O 1
ATOM 726 N N . MET A 1 93 ? -11.341 -0.337 9.979 1.00 97.75 93 MET A N 1
ATOM 727 C CA . MET A 1 93 ? -11.166 -0.591 11.408 1.00 97.75 93 MET A CA 1
ATOM 728 C C . MET A 1 93 ? -10.787 0.678 12.177 1.00 97.75 93 MET A C 1
ATOM 730 O O . MET A 1 93 ? -11.394 0.983 13.205 1.00 97.75 93 MET A O 1
ATOM 734 N N . ALA A 1 94 ? -9.820 1.445 11.669 1.00 97.12 94 ALA A N 1
ATOM 735 C CA . ALA A 1 94 ? -9.402 2.696 12.288 1.00 97.12 94 ALA A CA 1
ATOM 736 C C . ALA A 1 94 ? -10.564 3.691 12.385 1.00 97.12 94 ALA A C 1
ATOM 738 O O . ALA A 1 94 ? -10.851 4.212 13.46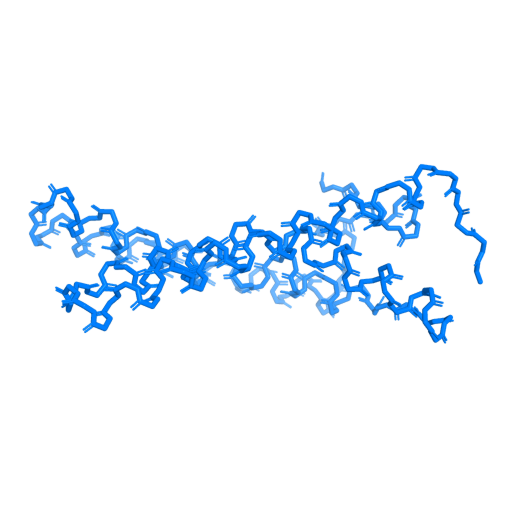3 1.00 97.12 94 ALA A O 1
ATOM 739 N N . MET A 1 95 ? -11.269 3.923 11.277 1.00 97.25 95 MET A N 1
ATOM 740 C CA . MET A 1 95 ? -12.343 4.912 11.212 1.00 97.25 95 MET A CA 1
ATOM 741 C C . MET A 1 95 ? -13.532 4.519 12.086 1.00 97.25 95 MET A C 1
ATOM 743 O O . MET A 1 95 ? -14.037 5.340 12.850 1.00 97.25 95 MET A O 1
ATOM 747 N N . THR A 1 96 ? -13.950 3.252 12.064 1.00 97.25 96 THR A N 1
ATOM 748 C CA . THR A 1 96 ? -15.068 2.791 12.907 1.00 97.25 96 THR A CA 1
ATOM 749 C C . THR A 1 96 ? -14.752 2.832 14.405 1.00 97.25 96 THR A C 1
ATOM 751 O O . THR A 1 96 ? -15.671 2.994 15.219 1.00 97.25 96 THR A O 1
ATOM 754 N N . ASN A 1 97 ? -13.477 2.715 14.786 1.00 95.00 97 ASN A N 1
ATOM 755 C CA . ASN A 1 97 ? -13.023 2.954 16.153 1.00 95.00 97 ASN A CA 1
ATOM 756 C C . ASN A 1 97 ? -13.040 4.444 16.506 1.00 95.00 97 ASN A C 1
ATOM 758 O O . ASN A 1 97 ? -13.646 4.811 17.509 1.00 95.00 97 ASN A O 1
ATOM 762 N N . LEU A 1 98 ? -12.440 5.299 15.673 1.00 95.50 98 LEU A N 1
ATOM 763 C CA . LEU A 1 98 ? -12.365 6.748 15.905 1.00 95.50 98 LEU A CA 1
ATOM 764 C C . LEU A 1 98 ? -13.748 7.406 15.983 1.00 95.50 98 LEU A C 1
ATOM 766 O O . LEU A 1 98 ? -13.968 8.295 16.801 1.00 95.50 98 LEU A O 1
ATOM 770 N N . MET A 1 99 ? -14.693 6.938 15.169 1.00 96.69 99 MET A N 1
ATOM 771 C CA . MET A 1 99 ? -16.070 7.436 15.136 1.00 96.69 99 MET A CA 1
ATOM 772 C C . MET A 1 99 ? -16.976 6.811 16.208 1.00 96.69 99 MET A C 1
ATOM 774 O O . MET A 1 99 ? -18.166 7.112 16.247 1.00 96.69 99 MET A O 1
ATOM 778 N N . ASN A 1 100 ? -16.455 5.917 17.059 1.00 94.62 100 ASN A N 1
ATOM 779 C CA . ASN A 1 100 ? -17.232 5.192 18.070 1.00 94.62 100 ASN A CA 1
ATOM 780 C C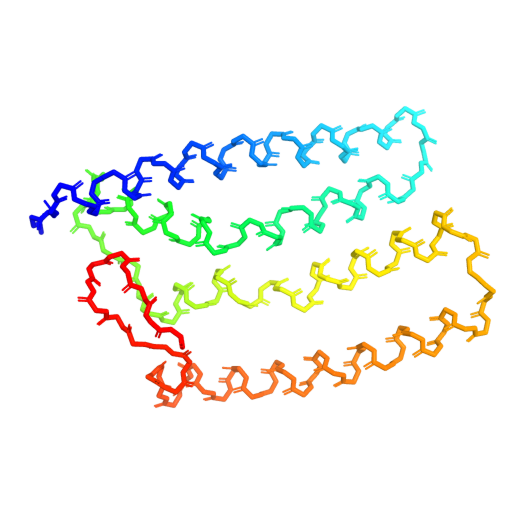 . ASN A 1 100 ? -18.481 4.493 17.495 1.00 94.62 100 ASN A C 1
ATOM 782 O O . ASN A 1 100 ? -19.551 4.468 18.109 1.00 94.62 100 ASN A O 1
ATOM 786 N N . VAL A 1 101 ? -18.353 3.898 16.303 1.00 95.88 101 VAL A N 1
ATOM 787 C CA . VAL A 1 101 ? -19.453 3.175 15.653 1.00 95.88 101 VAL A CA 1
ATOM 788 C C . VAL A 1 101 ? -19.910 2.017 16.539 1.00 95.88 101 VAL A C 1
ATOM 790 O O . VAL A 1 101 ? -19.095 1.254 17.067 1.00 95.88 101 VAL A O 1
ATOM 793 N N . ARG A 1 102 ? -21.232 1.854 16.675 1.00 96.31 102 ARG A N 1
ATOM 794 C CA . ARG A 1 102 ? -21.846 0.783 17.475 1.00 96.31 102 ARG A CA 1
ATOM 795 C C . ARG A 1 102 ? -21.306 -0.589 17.057 1.00 96.31 102 ARG A C 1
ATOM 797 O O . ARG A 1 102 ? -21.268 -0.904 15.868 1.00 96.31 102 ARG A O 1
ATOM 804 N N . LYS A 1 103 ? -20.991 -1.443 18.041 1.00 93.94 103 LYS A N 1
ATOM 805 C CA . LYS A 1 103 ? -20.392 -2.779 17.829 1.00 93.94 103 LYS A CA 1
ATOM 806 C C . LYS A 1 103 ? -21.126 -3.621 16.777 1.00 93.94 103 LYS A C 1
ATOM 808 O O . LYS 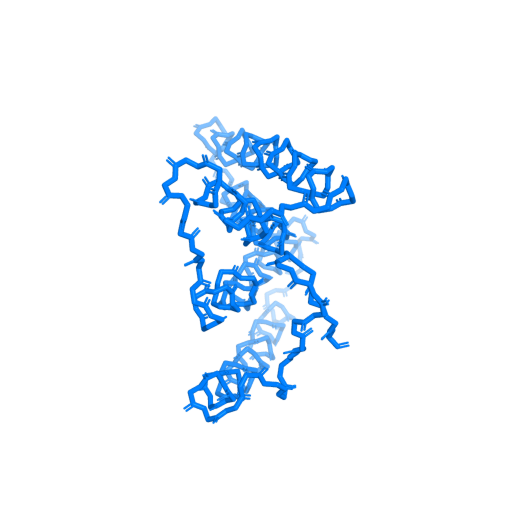A 1 103 ? -20.478 -4.233 15.936 1.00 93.94 103 LYS A O 1
ATOM 813 N N . LYS A 1 104 ? -22.465 -3.610 16.784 1.00 95.38 104 LYS A N 1
ATOM 814 C CA . LYS A 1 104 ? -23.285 -4.365 15.821 1.00 95.38 104 LYS A CA 1
ATOM 815 C C . LYS A 1 104 ? -23.091 -3.880 14.377 1.00 95.38 104 LYS A C 1
ATOM 817 O O . LYS A 1 104 ? -22.929 -4.695 13.483 1.00 95.38 104 LYS A O 1
ATOM 822 N N . ILE A 1 105 ? -23.058 -2.564 14.156 1.00 96.31 105 ILE A N 1
ATOM 823 C CA . ILE A 1 105 ? -22.841 -1.973 12.822 1.00 96.31 105 ILE A CA 1
ATOM 824 C C . ILE A 1 105 ? -21.417 -2.272 12.349 1.00 96.31 105 ILE A C 1
ATOM 826 O O . ILE A 1 105 ? -21.218 -2.694 11.216 1.00 96.31 105 ILE A O 1
ATOM 830 N N . ARG A 1 106 ? -20.437 -2.123 13.244 1.00 95.81 106 ARG A N 1
ATOM 831 C CA . ARG A 1 106 ? -19.034 -2.446 12.975 1.00 95.81 106 ARG A CA 1
ATOM 832 C C . ARG A 1 106 ? -18.851 -3.894 12.511 1.00 95.81 106 ARG A C 1
ATOM 834 O O . ARG A 1 106 ? -18.152 -4.122 11.534 1.00 95.81 106 ARG A O 1
ATOM 841 N N . PHE A 1 107 ? -19.512 -4.848 13.170 1.00 95.50 107 PHE A N 1
ATOM 842 C CA . PHE A 1 107 ? -19.487 -6.255 12.764 1.00 95.50 107 PHE A CA 1
ATOM 843 C C . PHE A 1 107 ? -19.970 -6.445 11.320 1.00 95.50 107 PHE A C 1
ATOM 845 O O . PHE A 1 107 ? -19.286 -7.094 10.535 1.00 95.50 107 PHE A O 1
ATOM 852 N N . TYR A 1 108 ? -21.100 -5.833 10.947 1.00 97.31 108 TYR A N 1
ATOM 853 C CA . TYR A 1 108 ? -21.606 -5.922 9.574 1.00 97.31 108 TYR A CA 1
ATOM 854 C C . TYR A 1 108 ? -20.663 -5.274 8.560 1.00 97.31 108 TYR A C 1
ATOM 856 O O . TYR A 1 108 ? -20.416 -5.869 7.519 1.00 97.31 108 TYR A O 1
ATOM 864 N N . LEU A 1 109 ? -20.095 -4.102 8.868 1.00 97.31 109 LEU A N 1
ATOM 865 C CA . LEU A 1 109 ? -19.122 -3.445 7.988 1.00 97.31 109 LEU A CA 1
ATOM 866 C C . LEU A 1 109 ? -17.900 -4.332 7.737 1.00 97.31 109 LEU A C 1
ATOM 868 O O . LEU A 1 109 ? -17.468 -4.471 6.598 1.00 97.31 109 LEU A O 1
ATOM 872 N N . TYR A 1 110 ? -17.370 -4.964 8.787 1.00 97.31 110 TYR A N 1
ATOM 873 C CA . TYR A 1 110 ? -16.222 -5.858 8.657 1.00 97.31 110 TYR A CA 1
ATOM 874 C C . TYR A 1 110 ? -16.572 -7.105 7.853 1.00 97.31 110 TYR A C 1
ATOM 876 O O . TYR A 1 110 ? -15.818 -7.487 6.968 1.00 97.31 110 TYR A O 1
ATOM 884 N N . PHE A 1 111 ? -17.724 -7.715 8.127 1.00 97.31 111 PHE A N 1
ATOM 885 C CA . PHE A 1 111 ? -18.172 -8.901 7.407 1.00 97.31 111 PHE A CA 1
ATOM 886 C C . PHE A 1 111 ? -18.372 -8.622 5.912 1.00 97.31 111 PHE A C 1
ATOM 888 O O . PHE A 1 111 ? -17.841 -9.349 5.078 1.00 97.31 111 PHE A O 1
ATOM 895 N N . ILE A 1 112 ? -19.074 -7.537 5.571 1.00 97.75 112 ILE A N 1
ATOM 896 C CA . ILE A 1 112 ? -19.294 -7.120 4.179 1.00 97.75 112 ILE A CA 1
ATOM 897 C C . ILE A 1 112 ? -17.956 -6.851 3.488 1.00 97.75 112 ILE A C 1
ATOM 899 O O . ILE A 1 112 ? -17.753 -7.303 2.364 1.00 97.75 112 ILE A O 1
ATOM 903 N N . TRP A 1 113 ? -17.033 -6.164 4.168 1.00 97.75 113 TRP A N 1
ATOM 904 C CA . TRP A 1 113 ? -15.710 -5.902 3.614 1.00 97.75 113 TRP A CA 1
ATOM 905 C C . TRP A 1 113 ? -14.922 -7.186 3.355 1.00 97.75 113 TRP A C 1
ATOM 907 O O . TRP A 1 113 ? -14.336 -7.315 2.292 1.00 97.75 113 TRP A O 1
ATOM 917 N N . ILE A 1 114 ? -14.925 -8.146 4.283 1.00 97.50 114 ILE A N 1
ATOM 918 C CA . ILE A 1 114 ? -14.226 -9.428 4.109 1.00 97.50 114 ILE A CA 1
ATOM 919 C C . ILE A 1 114 ? -14.785 -10.192 2.904 1.00 97.50 114 ILE A C 1
ATOM 921 O O . ILE A 1 114 ? -14.012 -10.724 2.114 1.00 97.50 114 ILE A O 1
ATOM 925 N N . VAL A 1 115 ? -16.110 -10.221 2.732 1.00 98.00 115 VAL A N 1
ATOM 926 C CA . VAL A 1 115 ? -16.742 -10.858 1.566 1.00 98.00 115 VAL A CA 1
ATOM 927 C C . VAL A 1 115 ? -16.335 -10.149 0.274 1.00 98.00 115 VAL A C 1
ATOM 929 O O . VAL A 1 115 ? -15.931 -10.808 -0.680 1.00 98.00 115 VAL A O 1
ATOM 932 N N . PHE A 1 116 ? -16.386 -8.814 0.250 1.00 97.81 116 PHE A N 1
ATOM 933 C CA . PHE A 1 116 ? -15.953 -8.021 -0.902 1.00 97.81 116 PHE A CA 1
ATOM 934 C C . PHE A 1 116 ? -14.471 -8.244 -1.230 1.00 97.81 116 PHE A C 1
ATOM 936 O O . PHE A 1 116 ? -14.134 -8.514 -2.378 1.00 97.81 116 PHE A O 1
ATOM 943 N N . ALA A 1 117 ? -13.600 -8.189 -0.222 1.00 97.31 117 ALA A N 1
ATOM 944 C CA . ALA A 1 117 ? -12.166 -8.407 -0.350 1.00 97.31 117 ALA A CA 1
ATOM 945 C C . ALA A 1 117 ? -11.857 -9.808 -0.881 1.00 97.31 117 ALA A C 1
ATOM 947 O O . ALA A 1 117 ? -11.011 -9.947 -1.750 1.00 97.31 117 ALA A O 1
ATOM 948 N N . LEU A 1 118 ? -12.566 -10.836 -0.412 1.00 97.56 118 LEU A N 1
ATOM 949 C CA . LEU A 1 118 ? -12.376 -12.207 -0.876 1.00 97.56 118 LEU A CA 1
ATOM 950 C C . LEU A 1 118 ? -12.804 -12.378 -2.339 1.00 97.56 118 LEU A C 1
ATOM 952 O O . LEU A 1 118 ? -12.095 -13.021 -3.106 1.00 97.56 118 LEU A O 1
ATOM 956 N N . ILE A 1 119 ? -13.926 -11.778 -2.746 1.00 97.94 119 ILE A N 1
ATOM 957 C CA . ILE A 1 119 ? -14.354 -11.778 -4.153 1.00 97.94 119 ILE A CA 1
ATOM 958 C C . ILE A 1 119 ? -13.328 -11.038 -5.019 1.00 97.94 119 ILE A C 1
ATOM 960 O O . ILE A 1 119 ? -12.918 -11.558 -6.054 1.00 97.94 119 ILE A O 1
ATOM 964 N N . PHE A 1 120 ? -12.893 -9.854 -4.580 1.00 96.69 120 PHE A N 1
ATOM 965 C CA . PHE A 1 120 ? -11.874 -9.068 -5.269 1.00 96.69 120 PHE A CA 1
ATOM 966 C C . PHE A 1 120 ? -10.564 -9.847 -5.414 1.00 96.69 120 PHE A C 1
ATOM 968 O O . PHE A 1 120 ? -10.057 -9.937 -6.521 1.00 96.69 120 PHE A O 1
ATOM 975 N N . GLU A 1 121 ? -10.047 -10.451 -4.340 1.00 95.56 121 GLU A N 1
ATOM 976 C CA . GLU A 1 121 ? -8.800 -11.230 -4.350 1.00 95.56 121 GLU A CA 1
ATOM 977 C C . GLU A 1 121 ? -8.892 -12.446 -5.271 1.00 95.56 121 GLU A C 1
ATOM 979 O O . GLU A 1 121 ? -7.966 -12.706 -6.029 1.00 95.56 121 GLU A O 1
ATOM 984 N N . ILE A 1 122 ? -10.015 -13.173 -5.269 1.00 96.44 122 ILE A N 1
ATOM 985 C CA . ILE A 1 122 ? -10.203 -14.306 -6.187 1.00 96.44 122 ILE A CA 1
ATOM 986 C C . ILE A 1 122 ? -10.153 -13.833 -7.640 1.00 96.44 122 ILE A C 1
ATOM 988 O O . ILE A 1 122 ? -9.455 -14.442 -8.446 1.00 96.44 122 ILE A O 1
ATOM 992 N N . ILE A 1 123 ? -10.871 -12.756 -7.974 1.00 96.44 123 ILE A N 1
ATOM 993 C CA . ILE A 1 123 ? -10.868 -12.202 -9.333 1.00 96.44 123 ILE A CA 1
ATOM 994 C C . ILE A 1 123 ? -9.465 -11.702 -9.683 1.00 96.44 123 ILE A C 1
ATOM 996 O O . ILE A 1 123 ? -8.936 -12.060 -10.725 1.00 96.44 123 ILE A O 1
ATOM 1000 N N . PHE A 1 124 ? -8.834 -10.934 -8.800 1.00 95.94 124 PHE A N 1
ATOM 1001 C CA . PHE A 1 124 ? -7.510 -10.360 -9.004 1.00 95.94 124 PHE A CA 1
ATOM 1002 C C . PHE A 1 124 ? -6.439 -11.437 -9.220 1.00 95.94 124 PHE A C 1
ATOM 1004 O O . PHE A 1 124 ? -5.711 -11.384 -10.209 1.00 95.94 124 PHE A O 1
ATOM 1011 N N . LEU A 1 125 ? -6.379 -12.447 -8.346 1.00 95.19 125 LEU A N 1
ATOM 1012 C CA . LEU A 1 125 ? -5.437 -13.560 -8.463 1.00 95.19 125 LEU A CA 1
ATOM 1013 C C . LEU A 1 125 ? -5.743 -14.448 -9.671 1.00 95.19 125 LEU A C 1
ATOM 1015 O O . LEU A 1 125 ? -4.822 -14.945 -10.308 1.00 95.19 125 LEU A O 1
ATOM 1019 N N . PHE A 1 126 ? -7.010 -14.656 -10.026 1.00 96.31 126 PHE A N 1
ATOM 1020 C CA . PHE A 1 126 ? -7.338 -15.374 -11.256 1.00 96.31 126 PHE A CA 1
ATOM 1021 C C . PHE A 1 126 ? -6.820 -14.615 -12.481 1.00 96.31 126 PHE A C 1
ATOM 1023 O O . PHE A 1 126 ? -6.132 -15.188 -13.325 1.00 96.31 126 PHE A O 1
ATOM 1030 N N . THR A 1 127 ? -7.101 -13.316 -12.552 1.00 94.94 127 THR A N 1
ATOM 1031 C CA . THR A 1 127 ? -6.740 -12.477 -13.690 1.00 94.94 127 THR A CA 1
ATOM 1032 C C . THR A 1 127 ? -5.227 -12.321 -13.834 1.00 94.94 127 THR A C 1
ATOM 1034 O O . THR A 1 127 ? -4.704 -12.455 -14.934 1.00 94.94 127 THR A O 1
ATOM 1037 N N . ILE A 1 128 ? -4.491 -12.128 -12.737 1.00 94.88 128 ILE A N 1
ATOM 1038 C CA . ILE A 1 128 ? -3.043 -11.883 -12.796 1.00 94.88 128 ILE A CA 1
ATOM 1039 C C . ILE A 1 128 ? -2.238 -13.071 -13.336 1.00 94.88 128 ILE A C 1
ATOM 1041 O O . ILE A 1 128 ? -1.185 -12.873 -13.933 1.00 94.88 128 ILE A O 1
ATOM 1045 N N . PHE A 1 129 ? -2.731 -14.298 -13.139 1.00 93.06 129 PHE A N 1
ATOM 1046 C CA . PHE A 1 129 ? -2.083 -15.520 -13.622 1.00 93.06 129 PHE A CA 1
ATOM 1047 C C . PHE A 1 129 ? -2.664 -16.038 -14.945 1.00 93.06 129 PHE A C 1
ATOM 1049 O O . PHE A 1 129 ? -2.157 -17.027 -15.473 1.00 93.06 129 PHE A O 1
ATOM 1056 N N . THR A 1 130 ? -3.717 -15.408 -15.478 1.00 94.00 130 THR A N 1
ATOM 1057 C CA . THR A 1 130 ? -4.330 -15.798 -16.759 1.00 94.00 130 THR A CA 1
ATOM 1058 C C . THR A 1 130 ? -4.072 -14.774 -17.856 1.00 94.00 130 THR A C 1
ATOM 1060 O O . THR A 1 130 ? -3.571 -15.148 -18.913 1.00 94.00 130 THR A O 1
ATOM 1063 N N . ASP A 1 131 ? -4.385 -13.502 -17.609 1.00 92.94 131 ASP A N 1
ATOM 1064 C CA . ASP A 1 131 ? -4.182 -12.403 -18.549 1.00 92.94 131 ASP A CA 1
ATOM 1065 C C . ASP A 1 131 ? -4.157 -11.056 -17.802 1.00 92.94 131 ASP A C 1
ATOM 1067 O O . ASP A 1 131 ? -5.191 -10.539 -17.371 1.00 92.94 131 ASP A O 1
ATOM 1071 N N . THR A 1 132 ? -2.969 -10.459 -17.670 1.00 91.88 132 THR A N 1
ATOM 1072 C CA . THR A 1 132 ? -2.772 -9.162 -17.003 1.00 91.88 132 THR A CA 1
ATOM 1073 C C . THR A 1 132 ? -3.485 -8.011 -17.715 1.00 91.88 132 THR A C 1
ATOM 1075 O O . THR A 1 132 ? -3.820 -7.017 -17.067 1.00 91.88 132 THR A O 1
ATOM 1078 N N . THR A 1 133 ? -3.804 -8.146 -19.008 1.00 91.56 133 THR A N 1
ATOM 1079 C CA . THR A 1 133 ? -4.469 -7.091 -19.791 1.00 91.56 133 THR A CA 1
ATOM 1080 C C . THR A 1 133 ? -5.911 -6.835 -19.359 1.00 91.56 133 THR A C 1
ATOM 1082 O O . THR A 1 133 ? -6.439 -5.752 -19.601 1.00 91.56 133 THR A O 1
ATOM 1085 N N . LEU A 1 134 ? -6.530 -7.794 -18.666 1.00 91.44 134 LEU A N 1
ATOM 1086 C CA . LEU A 1 134 ? -7.844 -7.648 -18.040 1.00 91.44 134 LEU A CA 1
ATOM 1087 C C . LEU A 1 134 ? -7.806 -6.789 -16.759 1.00 91.44 134 LEU A C 1
ATOM 1089 O O . LEU A 1 134 ? -8.861 -6.378 -16.280 1.00 91.44 134 LEU A O 1
ATOM 1093 N N . ILE A 1 135 ? -6.618 -6.545 -16.186 1.00 92.62 135 ILE A N 1
ATOM 1094 C CA . ILE A 1 135 ? -6.411 -5.623 -15.052 1.00 92.62 135 ILE A CA 1
ATOM 1095 C C . ILE A 1 135 ? -6.058 -4.232 -15.570 1.00 92.62 135 ILE A C 1
ATOM 1097 O O . ILE A 1 135 ? -6.580 -3.236 -15.081 1.00 92.62 135 ILE A O 1
ATOM 1101 N N . GLY A 1 136 ? -5.131 -4.175 -16.521 1.00 90.88 136 GLY A N 1
ATOM 1102 C CA . GLY A 1 136 ? -4.682 -2.938 -17.134 1.00 90.88 136 GLY A CA 1
ATOM 1103 C C . GLY A 1 136 ? -3.622 -3.202 -18.192 1.00 90.88 136 GLY A C 1
ATOM 1104 O O . GLY A 1 136 ? -2.942 -4.228 -18.184 1.00 90.88 136 GLY A O 1
ATOM 1105 N N . LYS A 1 137 ? -3.464 -2.260 -19.118 1.00 91.88 137 LYS A N 1
ATOM 1106 C CA . LYS A 1 137 ? -2.523 -2.366 -20.230 1.00 91.88 137 LYS A CA 1
ATOM 1107 C C . LYS A 1 137 ? -1.382 -1.374 -20.059 1.00 91.88 137 LYS A C 1
ATOM 1109 O O . LYS A 1 137 ? -1.608 -0.178 -19.885 1.00 91.88 137 LYS A O 1
ATOM 1114 N N . PHE A 1 138 ? -0.145 -1.857 -20.155 1.00 89.62 138 PHE A N 1
ATOM 1115 C CA . PHE A 1 138 ? 1.019 -0.977 -20.208 1.00 89.62 138 PHE A CA 1
ATOM 1116 C C . PHE A 1 138 ? 1.040 -0.226 -21.543 1.00 89.62 138 PHE A C 1
ATOM 1118 O O . PHE A 1 138 ? 1.180 -0.832 -22.607 1.00 89.62 138 PHE A O 1
ATOM 1125 N N . THR A 1 139 ? 0.892 1.096 -21.489 1.00 88.38 139 THR A N 1
ATOM 1126 C CA . THR A 1 139 ? 1.034 1.985 -22.656 1.00 88.38 139 THR A CA 1
ATOM 1127 C C . THR A 1 139 ? 2.425 2.600 -22.758 1.00 88.38 139 THR A C 1
ATOM 1129 O O . THR A 1 139 ? 2.816 3.070 -23.823 1.00 88.38 139 THR A O 1
ATOM 1132 N N . GLY A 1 140 ? 3.204 2.518 -21.679 1.00 87.12 140 GLY A N 1
ATOM 1133 C CA . GLY A 1 140 ? 4.612 2.886 -21.637 1.00 87.12 140 GLY A CA 1
ATOM 1134 C C . GLY A 1 140 ? 5.394 2.003 -20.669 1.00 87.12 140 GLY A C 1
ATOM 1135 O O . GLY A 1 140 ? 4.884 1.030 -20.111 1.00 87.12 140 GLY A O 1
ATOM 1136 N N . THR A 1 141 ? 6.647 2.368 -20.420 1.00 88.62 141 THR A N 1
ATOM 1137 C CA . THR A 1 141 ? 7.530 1.647 -19.499 1.00 88.62 141 THR A CA 1
ATOM 1138 C C . THR A 1 141 ? 7.017 1.730 -18.063 1.00 88.62 141 THR A C 1
ATOM 1140 O O . THR A 1 141 ? 7.107 0.758 -17.314 1.00 88.62 141 THR A O 1
ATOM 1143 N N . LEU A 1 142 ? 6.453 2.875 -17.667 1.00 89.06 142 LEU A N 1
ATOM 1144 C CA . LEU A 1 142 ? 5.937 3.123 -16.313 1.00 89.06 142 LEU A CA 1
ATOM 1145 C C . LEU A 1 142 ? 4.418 3.339 -16.253 1.00 89.06 142 LEU A C 1
ATOM 1147 O O . LEU A 1 142 ? 3.844 3.287 -15.166 1.00 89.06 142 LEU A O 1
ATOM 1151 N N . GLN A 1 143 ? 3.773 3.591 -17.392 1.00 88.19 143 GLN A N 1
ATOM 1152 C CA . GLN A 1 143 ? 2.363 3.960 -17.461 1.00 88.19 143 GLN A CA 1
ATOM 1153 C C . GLN A 1 143 ? 1.472 2.743 -17.710 1.00 88.19 143 GLN A C 1
ATOM 1155 O O . GLN A 1 143 ? 1.754 1.920 -18.583 1.00 88.19 143 GLN A O 1
ATOM 1160 N N . VAL A 1 144 ? 0.384 2.667 -16.943 1.00 88.44 144 VAL A N 1
ATOM 1161 C CA . VAL A 1 144 ? -0.674 1.662 -17.075 1.00 88.44 144 VAL A CA 1
ATOM 1162 C C . VAL A 1 144 ? -2.001 2.377 -17.261 1.00 88.44 144 VAL A C 1
ATOM 1164 O O . VAL A 1 144 ? -2.315 3.300 -16.507 1.00 88.44 144 VAL A O 1
ATOM 1167 N N . GLU A 1 145 ? -2.766 1.938 -18.250 1.00 85.75 145 GLU A N 1
ATOM 1168 C CA . GLU A 1 145 ? -4.178 2.276 -18.403 1.00 85.75 145 GLU A CA 1
ATOM 1169 C C . GLU A 1 145 ? -5.016 1.162 -17.770 1.00 85.75 145 GLU A C 1
ATOM 1171 O O . GLU A 1 145 ? -4.840 -0.007 -18.118 1.00 85.75 145 GLU A O 1
ATOM 1176 N N . PHE A 1 146 ? -5.864 1.535 -16.809 1.00 81.31 146 PHE A N 1
ATOM 1177 C CA . PHE A 1 146 ? -6.797 0.649 -16.106 1.00 81.31 146 PHE A CA 1
ATOM 1178 C C . PHE A 1 146 ? -8.186 0.709 -16.742 1.00 81.31 146 PHE A C 1
ATOM 1180 O O . PHE A 1 146 ? -8.581 1.824 -17.161 1.00 81.31 146 PHE A O 1
#